Protein AF-A0A960D6L1-F1 (afdb_monomer)

Radius of gyration: 17.45 Å; Cα contacts (8 Å, |Δi|>4): 56; chains: 1; bounding box: 17×52×57 Å

Structure (mmCIF, N/CA/C/O backbone):
data_AF-A0A960D6L1-F1
#
_entry.id   AF-A0A960D6L1-F1
#
loop_
_atom_site.group_PDB
_atom_site.id
_atom_site.type_symbol
_atom_site.label_atom_id
_atom_site.label_alt_id
_atom_site.label_comp_id
_atom_site.label_asym_id
_atom_site.label_entity_id
_atom_site.label_seq_id
_atom_site.pdbx_PDB_ins_code
_atom_site.Cartn_x
_atom_site.Cartn_y
_atom_site.Cartn_z
_atom_site.occupancy
_atom_site.B_iso_or_equiv
_atom_site.auth_seq_id
_atom_site.auth_comp_id
_atom_site.auth_asym_id
_atom_site.auth_atom_id
_atom_site.pdbx_PDB_model_num
ATOM 1 N N . MET A 1 1 ? 6.509 -28.890 -45.438 1.00 51.59 1 MET A N 1
ATOM 2 C CA . MET A 1 1 ? 7.295 -27.697 -45.060 1.00 51.59 1 MET A CA 1
ATOM 3 C C . MET A 1 1 ? 6.583 -27.030 -43.887 1.00 51.59 1 MET A C 1
ATOM 5 O O . MET A 1 1 ? 5.519 -26.465 -44.085 1.00 51.59 1 MET A O 1
ATOM 9 N N . ILE A 1 2 ? 7.081 -27.222 -42.661 1.00 54.53 2 ILE A N 1
ATOM 10 C CA . ILE A 1 2 ? 6.523 -26.641 -41.425 1.00 54.53 2 ILE A CA 1
ATOM 11 C C . ILE A 1 2 ? 7.342 -25.381 -41.117 1.00 54.53 2 ILE A C 1
ATOM 13 O O . ILE A 1 2 ? 8.554 -25.521 -40.961 1.00 54.53 2 ILE A O 1
ATOM 17 N N . PRO A 1 3 ? 6.759 -24.175 -41.011 1.00 57.97 3 PRO A N 1
ATOM 18 C CA . PRO A 1 3 ? 7.467 -23.053 -40.413 1.00 57.97 3 PRO A CA 1
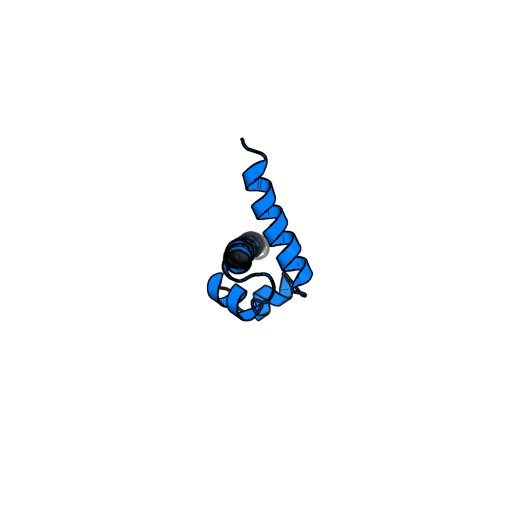ATOM 19 C C . PRO A 1 3 ? 7.444 -23.198 -38.879 1.00 57.97 3 PRO A C 1
ATOM 21 O O . PRO A 1 3 ? 6.362 -23.324 -38.296 1.00 57.97 3 PRO A O 1
ATOM 24 N N . PRO A 1 4 ? 8.604 -23.210 -38.197 1.00 59.94 4 PRO A N 1
ATOM 25 C CA . PRO A 1 4 ? 8.651 -23.224 -36.748 1.00 59.94 4 PRO A CA 1
ATOM 26 C C . PRO A 1 4 ? 8.567 -21.799 -36.179 1.00 59.94 4 PRO A C 1
ATOM 28 O O . PRO A 1 4 ? 8.988 -20.828 -36.797 1.00 59.94 4 PRO A O 1
ATOM 31 N N . ALA A 1 5 ? 8.087 -21.734 -34.938 1.00 60.56 5 ALA A N 1
ATOM 32 C CA . ALA A 1 5 ? 8.281 -20.647 -33.978 1.00 60.56 5 ALA A CA 1
ATOM 33 C C . ALA A 1 5 ? 7.544 -19.314 -34.223 1.00 60.56 5 ALA A C 1
ATOM 35 O O . ALA A 1 5 ? 8.135 -18.316 -34.608 1.00 60.56 5 ALA A O 1
ATOM 36 N N . GLN A 1 6 ? 6.276 -19.255 -33.797 1.00 54.22 6 GLN A N 1
ATOM 37 C CA . GLN A 1 6 ? 5.621 -17.997 -33.391 1.00 54.22 6 GLN A CA 1
ATOM 38 C C . GLN A 1 6 ? 4.959 -18.097 -32.001 1.00 54.22 6 GLN A C 1
ATOM 40 O O . GLN A 1 6 ? 3.913 -17.515 -31.751 1.00 54.22 6 GLN A O 1
ATOM 45 N N . ARG A 1 7 ? 5.540 -18.859 -31.057 1.00 54.22 7 ARG A N 1
ATOM 46 C CA . ARG A 1 7 ? 4.927 -19.106 -29.726 1.00 54.22 7 ARG A CA 1
ATOM 47 C C . ARG A 1 7 ? 5.554 -18.310 -28.562 1.00 54.22 7 ARG A C 1
ATOM 49 O O . ARG A 1 7 ? 5.233 -18.564 -27.401 1.00 54.22 7 ARG A O 1
ATOM 56 N N . GLY A 1 8 ? 6.456 -17.365 -28.849 1.00 48.88 8 GLY A N 1
ATOM 57 C CA . GLY A 1 8 ? 7.272 -16.676 -27.832 1.00 48.88 8 GLY A CA 1
ATOM 58 C C . GLY A 1 8 ? 6.947 -15.201 -27.558 1.00 48.88 8 GLY A C 1
ATOM 59 O O . GLY A 1 8 ? 7.241 -14.719 -26.466 1.00 48.88 8 GLY A O 1
ATOM 60 N N . ALA A 1 9 ? 6.336 -14.473 -28.498 1.00 50.84 9 ALA A N 1
ATOM 61 C CA . ALA A 1 9 ? 6.285 -13.006 -28.427 1.00 50.84 9 ALA A CA 1
ATOM 62 C C . ALA A 1 9 ? 5.028 -12.422 -27.744 1.00 50.84 9 ALA A C 1
ATOM 64 O O . ALA A 1 9 ? 5.071 -11.295 -27.252 1.00 50.84 9 ALA A O 1
ATOM 65 N N . GLU A 1 10 ? 3.927 -13.172 -27.640 1.00 50.84 10 GLU A N 1
ATOM 66 C CA . GLU A 1 10 ? 2.643 -12.623 -27.163 1.00 50.84 10 GLU A CA 1
ATOM 67 C C . GLU A 1 10 ? 2.470 -12.632 -25.633 1.00 50.84 10 GLU A C 1
ATOM 69 O O . GLU A 1 10 ? 1.728 -11.821 -25.082 1.00 50.84 10 GLU A O 1
ATOM 74 N N . ARG A 1 11 ? 3.208 -13.474 -24.897 1.00 54.56 11 ARG A N 1
ATOM 75 C CA . ARG A 1 11 ? 3.038 -13.614 -23.432 1.00 54.56 11 ARG A CA 1
ATOM 76 C C . ARG A 1 11 ? 3.772 -12.565 -22.585 1.00 54.56 11 ARG A C 1
ATOM 78 O O . ARG A 1 11 ? 3.601 -12.532 -21.371 1.00 54.56 11 ARG A O 1
ATOM 85 N N . SER A 1 12 ? 4.562 -11.684 -23.199 1.00 56.12 12 SER A N 1
ATOM 86 C CA . SER A 1 12 ? 5.445 -10.752 -22.472 1.00 56.12 12 SER A CA 1
ATOM 87 C C . SER A 1 12 ? 4.858 -9.353 -22.229 1.00 56.12 12 SER A C 1
ATOM 89 O O . SER A 1 12 ? 5.436 -8.571 -21.467 1.00 56.12 12 SER A O 1
ATOM 91 N N . ARG A 1 13 ? 3.729 -9.011 -22.861 1.00 58.09 13 ARG A N 1
ATOM 92 C CA . ARG A 1 13 ? 3.084 -7.685 -22.774 1.00 58.09 13 ARG A CA 1
ATOM 93 C C . ARG A 1 13 ? 1.920 -7.569 -21.763 1.00 58.09 13 ARG A C 1
ATOM 95 O O . ARG A 1 13 ? 1.830 -6.505 -21.157 1.00 58.09 13 ARG A O 1
ATOM 102 N N . PRO A 1 14 ? 1.109 -8.609 -21.469 1.00 60.91 14 PRO A N 1
ATOM 103 C CA . PRO A 1 14 ? 0.018 -8.495 -20.485 1.00 60.91 14 PRO A CA 1
ATOM 104 C C . PRO A 1 14 ? 0.514 -8.349 -19.036 1.00 60.91 14 PRO A C 1
ATOM 106 O O . PRO A 1 14 ? 0.085 -7.466 -18.300 1.00 60.91 14 PRO A O 1
ATOM 109 N N . LEU A 1 15 ? 1.510 -9.154 -18.647 1.00 68.50 15 LEU A N 1
ATOM 110 C CA . LEU A 1 15 ? 1.951 -9.274 -17.250 1.00 68.50 15 LEU A CA 1
ATOM 111 C C . LEU A 1 15 ? 2.568 -7.991 -16.676 1.00 68.50 15 LEU A C 1
ATOM 113 O O . LEU A 1 15 ? 2.441 -7.723 -15.484 1.00 68.50 15 LEU A O 1
ATOM 117 N N . ARG A 1 16 ? 3.248 -7.192 -17.509 1.00 73.62 16 ARG A N 1
ATOM 118 C CA . ARG A 1 16 ? 3.841 -5.917 -17.071 1.00 73.62 16 ARG A CA 1
ATOM 119 C C . ARG A 1 16 ? 2.774 -4.851 -16.837 1.00 73.62 16 ARG A C 1
ATOM 121 O O . ARG A 1 16 ? 2.858 -4.131 -15.849 1.00 73.62 16 ARG A O 1
ATOM 128 N N . ALA A 1 17 ? 1.772 -4.786 -17.714 1.00 80.62 17 ALA A N 1
ATOM 129 C CA . ALA A 1 17 ? 0.655 -3.859 -17.569 1.00 80.62 17 ALA A CA 1
ATOM 130 C C . ALA A 1 17 ? -0.172 -4.176 -16.312 1.00 80.62 17 ALA A C 1
ATOM 132 O O . ALA A 1 17 ? -0.552 -3.269 -15.576 1.00 80.62 17 ALA A O 1
ATOM 133 N N . ASP A 1 18 ? -0.381 -5.459 -16.017 1.00 79.62 18 ASP A N 1
ATOM 134 C CA . ASP A 1 18 ? -1.103 -5.878 -14.813 1.00 79.62 18 ASP A CA 1
ATOM 135 C C . ASP A 1 18 ? -0.291 -5.657 -13.534 1.00 79.62 18 ASP A C 1
ATOM 137 O O . ASP A 1 18 ? -0.841 -5.236 -12.519 1.00 79.62 18 ASP A O 1
ATOM 141 N N . ALA A 1 19 ? 1.030 -5.858 -13.578 1.00 83.12 19 ALA A N 1
ATOM 142 C CA . ALA A 1 19 ? 1.907 -5.535 -12.455 1.00 83.12 19 ALA A CA 1
ATOM 143 C C . ALA A 1 19 ? 1.882 -4.038 -12.108 1.00 83.12 19 ALA A C 1
ATOM 145 O O . ALA A 1 19 ? 1.910 -3.686 -10.926 1.00 83.12 19 ALA A O 1
ATOM 146 N N . GLU A 1 20 ? 1.806 -3.166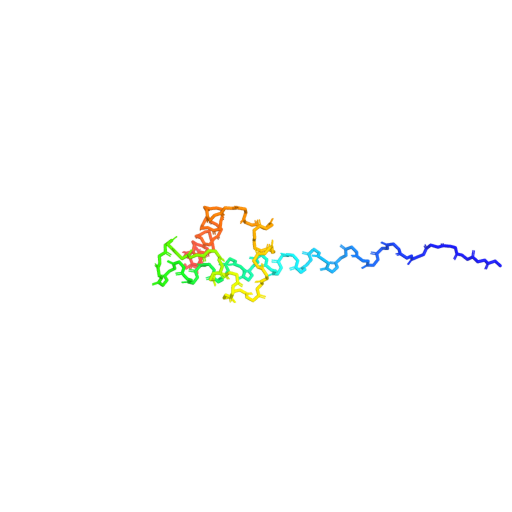 -13.116 1.00 88.06 20 GLU A N 1
ATOM 147 C CA . GLU A 1 20 ? 1.725 -1.726 -12.886 1.00 88.06 20 GLU A CA 1
ATOM 148 C C . GLU A 1 20 ? 0.342 -1.298 -12.393 1.00 88.06 20 GLU A C 1
ATOM 150 O O . GLU A 1 20 ? 0.255 -0.595 -11.390 1.00 88.06 20 GLU A O 1
ATOM 155 N N . ARG A 1 21 ? -0.740 -1.832 -12.976 1.00 89.75 21 ARG A N 1
ATOM 156 C CA . ARG A 1 21 ? -2.103 -1.624 -12.455 1.00 89.75 21 ARG A CA 1
ATOM 157 C C . ARG A 1 21 ? -2.243 -2.076 -11.003 1.00 89.75 21 ARG A C 1
ATOM 159 O O . ARG A 1 21 ? -2.854 -1.383 -10.195 1.00 89.75 21 ARG A O 1
ATOM 166 N N . ASN A 1 22 ? -1.653 -3.215 -10.646 1.00 90.75 22 ASN A N 1
ATOM 167 C CA . ASN A 1 22 ? -1.661 -3.696 -9.267 1.00 90.75 22 ASN A CA 1
ATOM 168 C C . ASN A 1 22 ? -0.872 -2.764 -8.345 1.00 90.75 22 ASN A C 1
ATOM 170 O O . ASN A 1 22 ? -1.334 -2.478 -7.243 1.00 90.75 22 ASN A O 1
ATOM 174 N N . ARG A 1 23 ? 0.282 -2.244 -8.788 1.00 91.75 23 ARG A N 1
ATOM 175 C CA . ARG A 1 23 ? 1.025 -1.232 -8.023 1.00 91.75 23 ARG A CA 1
ATOM 176 C C . ARG A 1 23 ? 0.167 0.005 -7.786 1.00 91.75 23 ARG A C 1
ATOM 178 O O . ARG A 1 23 ? 0.109 0.477 -6.657 1.00 91.75 23 ARG A O 1
ATOM 185 N N . GLU A 1 24 ? -0.484 0.513 -8.824 1.00 93.81 24 GLU A N 1
ATOM 186 C CA . GLU A 1 24 ? -1.319 1.705 -8.730 1.00 93.81 24 GLU A CA 1
ATOM 187 C C . GLU A 1 24 ? -2.475 1.502 -7.745 1.00 93.81 24 GLU A C 1
ATOM 189 O O . GLU A 1 24 ? -2.649 2.316 -6.839 1.00 93.81 24 GLU A O 1
ATOM 194 N N . ARG A 1 25 ? -3.193 0.374 -7.835 1.00 95.06 25 ARG A N 1
ATOM 195 C CA . ARG A 1 25 ? -4.258 0.012 -6.882 1.00 95.06 25 ARG A CA 1
ATOM 196 C C . ARG A 1 25 ? -3.759 -0.025 -5.439 1.00 95.06 25 ARG A C 1
ATOM 198 O O . ARG A 1 25 ? -4.417 0.526 -4.560 1.00 95.06 25 ARG A O 1
ATOM 205 N N . ILE A 1 26 ? -2.590 -0.626 -5.205 1.00 95.50 26 ILE A N 1
ATOM 206 C CA . ILE A 1 26 ? -1.961 -0.677 -3.878 1.00 95.50 26 ILE A CA 1
ATOM 207 C C . ILE A 1 26 ? -1.674 0.736 -3.358 1.00 95.50 26 ILE A C 1
ATOM 209 O O . ILE A 1 26 ? -2.026 1.051 -2.226 1.00 95.50 26 ILE A O 1
ATOM 213 N N . VAL A 1 27 ? -1.065 1.598 -4.178 1.00 95.31 27 VAL A N 1
ATOM 214 C CA . VAL A 1 27 ? -0.718 2.969 -3.774 1.00 95.31 27 VAL A CA 1
ATOM 215 C C . VAL A 1 27 ? -1.975 3.801 -3.508 1.00 95.31 27 VAL A C 1
ATOM 217 O O . VAL A 1 27 ? -2.017 4.518 -2.517 1.00 95.31 27 VAL A O 1
A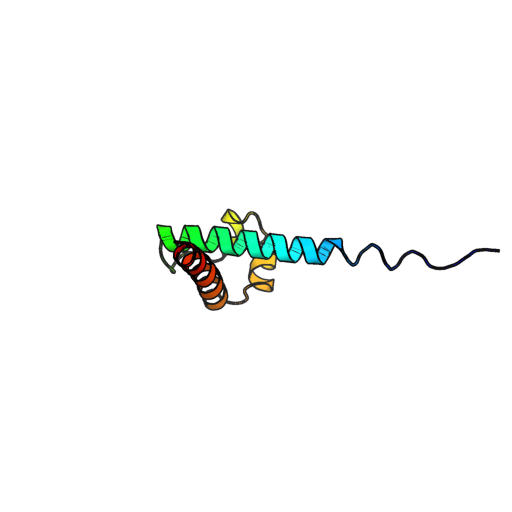TO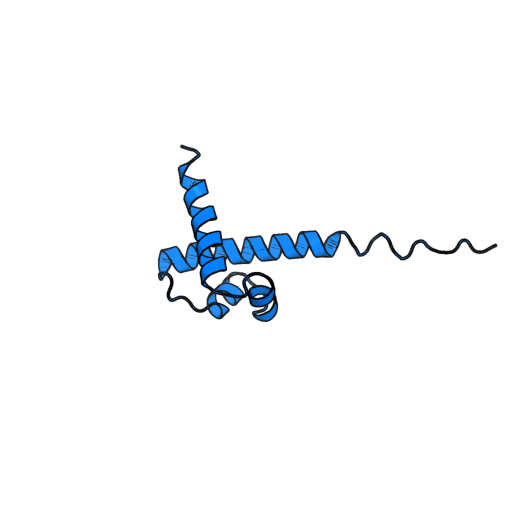M 220 N N . VAL A 1 28 ? -3.018 3.677 -4.335 1.00 95.25 28 VAL A N 1
ATOM 221 C CA . VAL A 1 28 ? -4.305 4.366 -4.131 1.00 95.25 28 VAL A CA 1
ATOM 222 C C . VAL A 1 28 ? -4.953 3.953 -2.809 1.00 95.25 28 VAL A C 1
ATOM 224 O O . VAL A 1 28 ? -5.379 4.817 -2.043 1.00 95.25 28 VAL A O 1
ATOM 227 N N . ALA A 1 29 ? -5.022 2.648 -2.531 1.00 96.00 29 ALA A N 1
ATOM 228 C CA . ALA A 1 29 ? -5.594 2.132 -1.291 1.00 96.00 29 ALA A CA 1
ATOM 229 C C . ALA A 1 29 ? -4.781 2.578 -0.066 1.00 96.00 29 ALA A C 1
ATOM 231 O O . ALA A 1 29 ? -5.356 3.054 0.910 1.00 96.00 29 ALA A O 1
ATOM 232 N N . ALA A 1 30 ? -3.450 2.497 -0.150 1.00 95.06 30 ALA A N 1
ATOM 233 C CA . ALA A 1 30 ? -2.546 2.951 0.901 1.00 95.06 30 ALA A CA 1
ATOM 234 C C . ALA A 1 30 ? -2.711 4.446 1.194 1.00 95.06 30 ALA A C 1
ATOM 236 O O . ALA A 1 30 ? -2.849 4.826 2.349 1.00 95.06 30 ALA A O 1
ATOM 237 N N . SER A 1 31 ? -2.746 5.295 0.160 1.00 93.25 31 SER A N 1
ATOM 238 C CA . SER A 1 31 ? -2.938 6.743 0.312 1.00 93.25 31 SER A CA 1
ATOM 239 C C . SER A 1 31 ? -4.222 7.085 1.063 1.00 93.25 31 SER A C 1
ATOM 241 O O . SER A 1 31 ? -4.200 7.988 1.893 1.00 93.25 31 SER A O 1
ATOM 243 N N . ARG A 1 32 ? -5.320 6.370 0.785 1.00 93.88 32 ARG A N 1
ATOM 244 C CA . ARG A 1 32 ? -6.608 6.569 1.466 1.00 93.88 32 ARG A CA 1
ATOM 245 C C . ARG A 1 32 ? -6.547 6.114 2.920 1.00 93.88 32 ARG A C 1
ATOM 247 O O . ARG A 1 32 ? -6.809 6.904 3.816 1.00 93.88 32 ARG A O 1
ATOM 254 N N . LEU A 1 33 ? -6.119 4.875 3.152 1.00 94.25 33 LEU A N 1
ATOM 255 C CA . LEU A 1 33 ? -6.057 4.299 4.495 1.00 94.25 33 LEU A CA 1
ATOM 256 C C . LEU A 1 33 ? -5.105 5.070 5.412 1.00 94.25 33 LEU A C 1
ATOM 258 O O . LEU A 1 33 ? -5.445 5.338 6.559 1.00 94.25 33 LEU A O 1
ATOM 262 N N . PHE A 1 34 ? -3.945 5.491 4.904 1.00 91.62 34 PHE A N 1
ATOM 263 C CA . PHE A 1 34 ? -3.011 6.298 5.685 1.00 91.62 34 PHE A CA 1
ATOM 264 C C . PHE A 1 34 ? -3.544 7.701 5.986 1.00 91.62 34 PHE A C 1
ATOM 266 O O . PHE A 1 34 ? -3.215 8.245 7.037 1.00 91.62 34 PHE A O 1
ATOM 273 N N . ALA A 1 35 ? -4.362 8.285 5.105 1.00 89.00 35 ALA A N 1
ATOM 274 C CA . ALA A 1 35 ? -5.006 9.571 5.368 1.00 89.00 35 ALA A CA 1
ATOM 275 C C . ALA A 1 35 ? -6.128 9.461 6.416 1.00 89.00 35 ALA A C 1
ATOM 277 O O . ALA A 1 35 ? -6.304 10.376 7.214 1.00 89.00 35 ALA A O 1
ATOM 278 N N . GLU A 1 36 ? -6.866 8.350 6.430 1.00 91.06 36 GLU A N 1
ATOM 279 C CA . GLU A 1 36 ? -7.999 8.133 7.340 1.00 91.06 36 GLU A CA 1
ATOM 280 C C . GLU A 1 36 ? -7.573 7.627 8.726 1.00 91.06 36 GLU A C 1
ATOM 282 O O . GLU A 1 36 ? -8.149 8.025 9.735 1.00 91.06 36 GLU A O 1
ATOM 287 N N . GLN A 1 37 ? -6.584 6.732 8.781 1.00 90.12 37 GLN A N 1
ATOM 288 C CA . GLN A 1 37 ? -6.250 5.950 9.980 1.00 90.12 37 GLN A CA 1
ATOM 289 C C . GLN A 1 37 ? -4.789 6.124 10.430 1.00 90.12 37 GLN A C 1
ATOM 291 O O . GLN A 1 37 ? -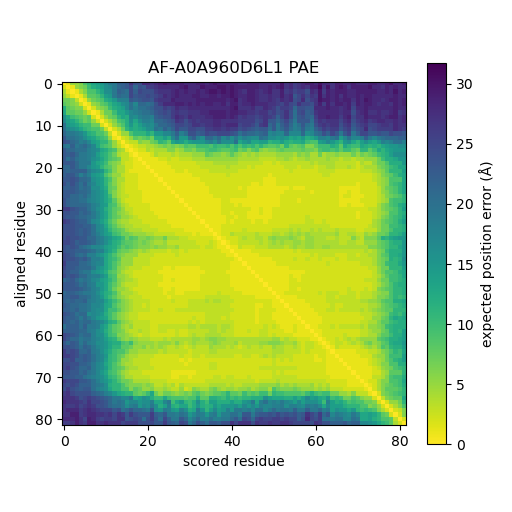4.394 5.604 11.472 1.00 90.12 37 GLN A O 1
ATOM 296 N N . GLY A 1 38 ? -3.977 6.869 9.672 1.00 86.56 38 GLY A N 1
ATOM 297 C CA . GLY A 1 38 ? -2.551 7.053 9.940 1.00 86.56 38 GLY A CA 1
ATOM 298 C C . GLY A 1 38 ? -1.671 5.898 9.443 1.00 86.56 38 GLY A C 1
ATOM 299 O O . GLY A 1 38 ? -2.121 4.967 8.783 1.00 86.56 38 GLY A O 1
ATOM 300 N N . LEU A 1 39 ? -0.369 5.957 9.744 1.00 87.12 39 LEU A N 1
ATOM 301 C CA . LEU A 1 39 ? 0.637 5.006 9.232 1.00 87.12 39 LEU A CA 1
ATOM 302 C C . LEU A 1 39 ? 0.671 3.650 9.962 1.00 87.12 39 LEU A C 1
ATOM 304 O O . LEU A 1 39 ? 1.482 2.796 9.612 1.00 87.12 39 LEU A O 1
ATOM 308 N N . SER A 1 40 ? -0.177 3.442 10.969 1.00 88.38 40 SER A N 1
ATOM 309 C CA . SER A 1 40 ? -0.266 2.186 11.727 1.00 88.38 40 SER A CA 1
ATOM 310 C C . SER A 1 40 ? -1.072 1.093 11.015 1.00 88.38 40 SER A C 1
ATOM 312 O O . SER A 1 40 ? -1.164 -0.019 11.533 1.00 88.38 40 SER A O 1
ATOM 314 N N . VAL A 1 41 ? -1.651 1.386 9.845 1.00 91.06 41 VAL A N 1
ATOM 315 C CA . VAL A 1 41 ? -2.474 0.435 9.088 1.00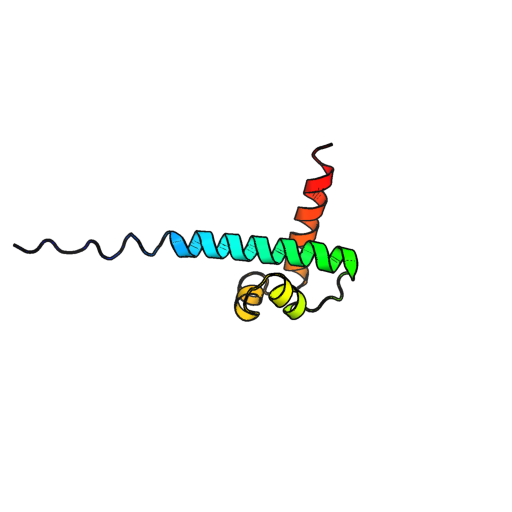 91.06 41 VAL A CA 1
ATOM 316 C C . VAL A 1 41 ? -1.642 -0.783 8.645 1.00 91.06 41 VAL A C 1
ATOM 318 O O . VAL A 1 41 ? -0.608 -0.606 7.989 1.00 91.06 41 VAL A O 1
ATOM 321 N N . PRO A 1 42 ? -2.093 -2.018 8.944 1.00 91.56 42 PRO A N 1
ATOM 322 C CA . PRO A 1 42 ? -1.452 -3.242 8.471 1.00 91.56 42 PRO A CA 1
ATOM 323 C C . PRO A 1 42 ? -1.383 -3.330 6.940 1.00 91.56 42 PRO A C 1
ATOM 325 O O . PRO A 1 42 ? -2.303 -2.936 6.220 1.00 91.56 42 PRO A O 1
ATOM 328 N N . LEU A 1 43 ? -0.303 -3.911 6.417 1.00 90.25 43 LEU A N 1
ATOM 329 C CA . LEU A 1 43 ? -0.104 -4.094 4.971 1.00 90.25 43 LEU A CA 1
ATOM 330 C C . LEU A 1 43 ? -1.170 -5.016 4.358 1.00 90.25 43 LEU A C 1
ATOM 332 O O . LEU A 1 43 ? -1.552 -4.850 3.200 1.00 90.25 43 LEU A O 1
ATOM 336 N N . GLU A 1 44 ? -1.685 -5.957 5.140 1.00 93.00 44 GLU A N 1
ATOM 337 C CA . GLU A 1 44 ? -2.774 -6.862 4.785 1.00 93.00 44 GLU A CA 1
ATOM 338 C C . GLU A 1 44 ? -4.082 -6.108 4.525 1.00 93.00 44 GLU A C 1
ATOM 340 O O . GLU A 1 44 ? -4.815 -6.437 3.587 1.00 93.00 44 GLU A O 1
ATOM 345 N N . ASP A 1 45 ? -4.352 -5.061 5.304 1.00 94.75 45 ASP A N 1
ATOM 346 C CA . ASP A 1 45 ? -5.541 -4.225 5.148 1.00 94.75 45 ASP A CA 1
ATOM 347 C C . ASP A 1 45 ? -5.453 -3.398 3.872 1.00 94.75 45 ASP A C 1
ATOM 349 O O . ASP A 1 45 ? -6.432 -3.289 3.129 1.00 94.75 45 ASP A O 1
ATOM 353 N N . VAL A 1 46 ? -4.251 -2.919 3.548 1.00 95.00 46 VAL A N 1
ATOM 354 C CA . VAL A 1 46 ? -3.989 -2.279 2.259 1.00 95.00 46 VAL A CA 1
ATOM 355 C C . VAL A 1 46 ? -4.158 -3.265 1.103 1.00 95.00 46 VAL A C 1
ATOM 357 O O . VAL A 1 46 ? -4.791 -2.922 0.105 1.00 95.00 46 VAL A O 1
ATOM 360 N N . ALA A 1 47 ? -3.630 -4.489 1.212 1.00 95.12 47 ALA A N 1
ATOM 361 C CA . ALA A 1 47 ? -3.773 -5.509 0.169 1.00 95.12 47 ALA A CA 1
ATOM 362 C C . ALA A 1 47 ? -5.251 -5.822 -0.106 1.00 95.12 47 ALA A C 1
ATOM 364 O O . ALA A 1 47 ? -5.689 -5.830 -1.260 1.00 95.12 47 ALA A O 1
ATOM 365 N N . ARG A 1 48 ? -6.027 -5.998 0.968 1.00 95.88 48 ARG A N 1
ATOM 366 C CA . ARG A 1 48 ? -7.473 -6.218 0.928 1.00 95.88 48 ARG A CA 1
ATOM 367 C C . ARG A 1 48 ? -8.209 -5.042 0.289 1.00 95.88 48 ARG A C 1
ATOM 369 O O . ARG A 1 48 ? -8.9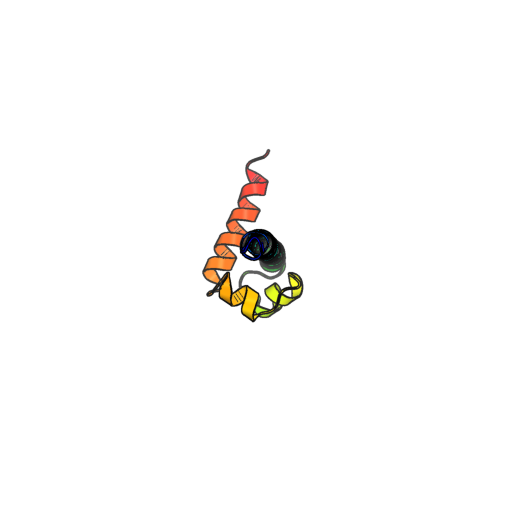97 -5.262 -0.626 1.00 95.88 48 ARG A O 1
ATOM 376 N N . ALA A 1 49 ? -7.916 -3.809 0.698 1.00 95.75 49 ALA A N 1
ATOM 377 C CA . ALA A 1 49 ? -8.520 -2.609 0.117 1.00 95.75 49 ALA A CA 1
ATOM 378 C C . ALA A 1 49 ? -8.150 -2.404 -1.365 1.00 95.75 49 ALA A C 1
ATOM 380 O O . ALA A 1 49 ? -8.956 -1.899 -2.144 1.00 95.75 49 ALA A O 1
ATOM 381 N N . ALA A 1 50 ? -6.954 -2.828 -1.777 1.00 95.56 50 ALA A N 1
ATOM 382 C CA . ALA A 1 50 ? -6.498 -2.779 -3.164 1.00 95.56 50 ALA A CA 1
ATOM 383 C C . ALA A 1 50 ? -7.014 -3.945 -4.032 1.00 95.56 50 ALA A C 1
ATOM 385 O O . ALA A 1 50 ? -6.797 -3.937 -5.248 1.00 95.56 50 ALA A O 1
ATOM 386 N N . GLY A 1 51 ? -7.666 -4.950 -3.435 1.00 95.44 51 GLY A N 1
ATOM 387 C CA . GLY A 1 51 ? -8.126 -6.153 -4.133 1.00 95.44 51 GLY A CA 1
ATOM 388 C C . GLY A 1 51 ? -6.981 -7.009 -4.684 1.00 95.44 51 GLY A C 1
ATOM 389 O O . GLY A 1 51 ? -7.131 -7.636 -5.733 1.00 95.44 51 GLY A O 1
ATOM 390 N N . VAL A 1 52 ? -5.821 -7.005 -4.020 1.00 94.75 52 VAL A N 1
ATOM 391 C CA . VAL A 1 52 ? -4.641 -7.787 -4.418 1.00 94.75 52 VAL A CA 1
ATOM 392 C C . VAL A 1 52 ? -4.282 -8.817 -3.352 1.00 94.75 52 VAL A C 1
ATOM 394 O O . VAL A 1 52 ? -4.559 -8.643 -2.168 1.00 94.75 52 VAL A O 1
ATOM 397 N N . GLY A 1 53 ? -3.607 -9.891 -3.761 1.00 94.56 53 GLY A N 1
ATOM 398 C CA . GLY A 1 53 ? -3.052 -10.849 -2.809 1.00 94.56 53 GLY A CA 1
ATOM 399 C C . GLY A 1 53 ? -1.930 -10.232 -1.969 1.00 94.56 53 GLY A C 1
ATOM 400 O O . GLY A 1 53 ? -1.101 -9.477 -2.481 1.00 94.56 53 GLY A O 1
ATOM 401 N N . VAL A 1 54 ? -1.843 -10.621 -0.695 1.00 92.81 54 VAL A N 1
ATOM 402 C CA . VAL A 1 54 ? -0.798 -10.165 0.242 1.00 92.81 54 VAL A CA 1
ATOM 403 C C . VAL A 1 54 ? 0.609 -10.463 -0.297 1.00 92.81 54 VAL A C 1
ATOM 405 O O . VAL A 1 54 ? 1.478 -9.594 -0.289 1.00 92.81 54 VAL A O 1
ATOM 408 N N . ALA A 1 55 ? 0.819 -11.638 -0.903 1.00 92.25 55 ALA A N 1
ATOM 409 C CA . ALA A 1 55 ? 2.082 -11.983 -1.565 1.00 92.25 55 ALA A CA 1
ATOM 410 C C . ALA A 1 55 ? 2.430 -11.040 -2.737 1.00 92.25 55 ALA A C 1
ATOM 412 O O . ALA A 1 55 ? 3.597 -10.716 -2.961 1.00 92.25 55 ALA A O 1
ATOM 413 N N . THR A 1 56 ? 1.426 -10.564 -3.483 1.00 92.12 56 THR A N 1
ATOM 414 C CA . THR A 1 56 ? 1.617 -9.578 -4.557 1.00 92.12 56 THR A CA 1
ATOM 415 C C . THR A 1 56 ? 2.020 -8.223 -3.991 1.00 92.12 56 THR A C 1
ATOM 417 O O . THR A 1 56 ? 2.909 -7.577 -4.550 1.00 92.12 56 THR A O 1
ATOM 420 N N . LEU A 1 57 ? 1.411 -7.816 -2.873 1.00 91.50 57 LEU A N 1
ATOM 421 C CA . LEU A 1 57 ? 1.774 -6.584 -2.189 1.00 91.50 57 LEU A CA 1
ATOM 422 C C . LEU A 1 57 ? 3.217 -6.645 -1.689 1.00 91.50 57 LEU A C 1
ATOM 424 O O . LEU A 1 57 ? 4.003 -5.785 -2.075 1.00 91.50 57 LEU A O 1
ATOM 428 N N . TYR A 1 58 ? 3.601 -7.688 -0.946 1.00 91.12 58 TYR A N 1
ATOM 429 C CA . TYR A 1 58 ? 4.971 -7.837 -0.437 1.00 91.12 58 TYR A CA 1
ATOM 430 C C . TYR A 1 58 ? 6.020 -7.908 -1.550 1.00 91.12 58 TYR A C 1
ATOM 432 O O . TYR A 1 58 ? 7.102 -7.341 -1.420 1.00 91.12 58 TYR A O 1
ATOM 440 N N . ARG A 1 59 ? 5.700 -8.529 -2.694 1.00 90.38 59 ARG A N 1
ATOM 441 C CA . ARG A 1 59 ? 6.602 -8.538 -3.857 1.00 90.38 59 ARG A CA 1
ATOM 442 C C . ARG A 1 59 ? 6.839 -7.135 -4.429 1.00 90.38 59 ARG A C 1
ATOM 444 O O . ARG A 1 59 ? 7.895 -6.890 -5.011 1.00 90.38 59 ARG A O 1
ATOM 451 N N . ARG A 1 60 ? 5.866 -6.222 -4.316 1.00 88.06 60 ARG A N 1
ATOM 452 C CA . ARG A 1 60 ? 5.967 -4.845 -4.838 1.00 88.06 60 ARG A CA 1
ATOM 453 C C . ARG A 1 60 ? 6.468 -3.849 -3.792 1.00 88.06 60 ARG A C 1
ATOM 455 O O . ARG A 1 60 ? 7.157 -2.899 -4.160 1.00 88.06 60 ARG A O 1
ATOM 462 N N . PHE A 1 61 ? 6.133 -4.087 -2.531 1.00 89.94 61 PHE A N 1
ATOM 463 C CA . PHE A 1 61 ? 6.462 -3.282 -1.366 1.00 89.94 61 PHE A CA 1
ATOM 464 C C . PHE A 1 61 ? 6.920 -4.218 -0.242 1.00 89.94 61 PHE A C 1
ATOM 466 O O . PHE A 1 61 ? 6.116 -4.617 0.598 1.00 89.94 61 PHE A O 1
ATOM 473 N N . PRO A 1 62 ? 8.210 -4.592 -0.224 1.00 85.69 62 PRO A N 1
ATOM 474 C CA . PRO A 1 62 ? 8.735 -5.528 0.769 1.00 85.69 62 PRO A CA 1
ATOM 475 C C . PRO A 1 62 ? 8.713 -4.963 2.196 1.00 85.69 62 PRO A C 1
ATOM 477 O O . PRO A 1 62 ? 8.855 -5.717 3.152 1.00 85.69 62 PRO A O 1
ATOM 480 N N . ASN A 1 63 ? 8.534 -3.648 2.353 1.00 87.00 63 ASN A N 1
ATOM 481 C CA . ASN A 1 63 ? 8.362 -2.993 3.642 1.00 87.00 63 ASN A CA 1
ATOM 482 C C . ASN A 1 63 ? 7.285 -1.897 3.572 1.00 87.00 63 ASN A C 1
ATOM 484 O O . ASN A 1 63 ? 7.025 -1.316 2.513 1.00 87.00 63 ASN A O 1
ATOM 488 N N . GLY A 1 64 ? 6.684 -1.601 4.729 1.00 84.62 64 GLY A N 1
ATOM 489 C CA . GLY A 1 64 ? 5.661 -0.562 4.865 1.00 84.62 64 GLY A CA 1
ATOM 490 C C . GLY A 1 64 ? 6.182 0.841 4.560 1.00 84.62 64 GLY A C 1
ATOM 491 O O . GLY A 1 64 ? 5.461 1.646 3.981 1.00 84.62 64 GLY A O 1
ATOM 492 N N . THR A 1 65 ? 7.460 1.118 4.836 1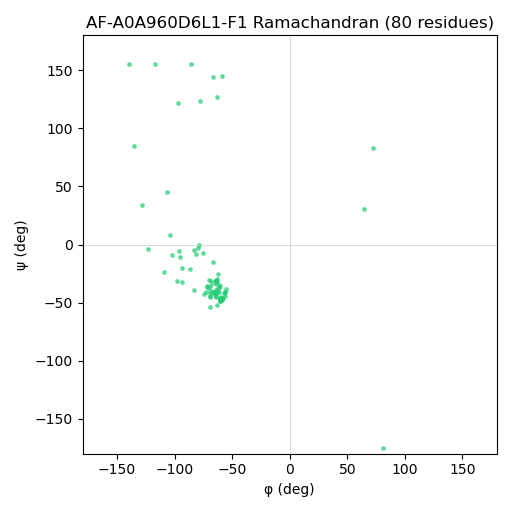.00 89.06 65 THR A N 1
ATOM 493 C CA . THR A 1 65 ? 8.090 2.416 4.552 1.00 89.06 65 THR A CA 1
ATOM 494 C C . THR A 1 65 ? 8.059 2.761 3.063 1.00 89.06 65 THR A C 1
ATOM 496 O O . THR A 1 65 ? 7.687 3.869 2.686 1.00 89.06 65 THR A O 1
ATOM 499 N N . GLY A 1 66 ? 8.403 1.813 2.189 1.00 91.62 66 GLY A N 1
ATOM 500 C CA . GLY A 1 66 ? 8.375 2.014 0.741 1.00 91.62 66 GLY A CA 1
ATOM 501 C C . GLY A 1 66 ? 6.961 2.258 0.215 1.00 91.62 66 GLY A C 1
ATOM 502 O O . GLY A 1 66 ? 6.774 3.055 -0.707 1.00 91.62 66 GLY A O 1
ATOM 503 N N . LEU A 1 67 ? 5.966 1.615 0.829 1.00 91.56 67 LEU A N 1
ATOM 504 C CA . LEU A 1 67 ? 4.560 1.849 0.525 1.00 91.56 67 LEU A CA 1
ATOM 505 C C . LEU A 1 67 ? 4.102 3.234 0.996 1.00 91.56 67 LEU A C 1
ATOM 507 O O . LEU A 1 67 ? 3.490 3.958 0.215 1.00 91.56 67 LEU A O 1
ATOM 511 N N . ALA A 1 68 ? 4.456 3.632 2.219 1.00 90.25 68 ALA A N 1
ATOM 512 C CA . ALA A 1 68 ? 4.164 4.953 2.767 1.00 90.25 68 ALA A CA 1
ATOM 513 C C . ALA A 1 68 ? 4.758 6.067 1.898 1.00 90.25 68 ALA A C 1
ATOM 515 O O . ALA A 1 68 ? 4.045 6.991 1.521 1.00 90.25 68 ALA A O 1
ATOM 516 N N . ILE A 1 69 ? 6.021 5.941 1.477 1.00 90.69 69 ILE A N 1
ATOM 517 C CA . ILE A 1 69 ? 6.659 6.904 0.567 1.00 90.69 69 ILE A CA 1
ATOM 518 C C . ILE A 1 69 ? 5.903 6.988 -0.765 1.00 90.69 69 ILE A C 1
ATOM 520 O O . ILE A 1 69 ? 5.669 8.083 -1.274 1.00 90.69 69 ILE A O 1
ATOM 524 N N . ALA A 1 70 ? 5.519 5.851 -1.354 1.00 91.38 70 ALA A N 1
ATOM 525 C CA . ALA A 1 70 ? 4.787 5.838 -2.620 1.00 91.38 70 ALA A CA 1
ATOM 526 C C . ALA A 1 70 ? 3.391 6.474 -2.492 1.00 91.38 70 ALA A C 1
ATOM 528 O O . ALA A 1 70 ? 2.994 7.260 -3.352 1.00 91.38 70 ALA A O 1
ATOM 529 N N . ALA A 1 71 ? 2.682 6.175 -1.404 1.00 90.81 71 ALA A N 1
ATOM 530 C CA . ALA A 1 71 ? 1.384 6.755 -1.080 1.00 90.81 71 ALA A CA 1
ATOM 531 C C . ALA A 1 71 ? 1.470 8.272 -0.848 1.00 90.81 71 ALA A C 1
ATOM 533 O O . ALA A 1 71 ? 0.635 9.029 -1.346 1.00 90.81 71 ALA A O 1
ATOM 534 N N . PHE A 1 72 ? 2.513 8.730 -0.154 1.00 87.62 72 PHE A N 1
ATOM 535 C CA . PHE A 1 72 ? 2.732 10.147 0.125 1.00 87.62 72 PHE A CA 1
ATOM 536 C C . PHE A 1 72 ? 3.091 10.932 -1.142 1.00 87.62 72 PHE A C 1
ATOM 538 O O . PHE A 1 72 ? 2.533 11.998 -1.383 1.00 87.62 72 PHE A O 1
ATOM 545 N N . LYS A 1 73 ? 3.945 10.370 -2.012 1.00 86.75 73 LYS A N 1
ATOM 546 C CA . LYS A 1 73 ? 4.254 10.951 -3.333 1.00 86.75 73 LYS A CA 1
ATOM 547 C C . LYS A 1 73 ? 2.994 11.176 -4.170 1.00 86.75 73 LYS A C 1
ATOM 549 O O . LYS A 1 73 ? 2.884 12.199 -4.839 1.00 86.75 73 LYS A O 1
ATOM 554 N N . ARG A 1 74 ? 2.031 10.251 -4.105 1.00 85.19 74 ARG A N 1
ATOM 555 C CA . ARG A 1 74 ? 0.740 10.392 -4.790 1.00 85.19 74 ARG A CA 1
ATOM 556 C C . ARG A 1 74 ? -0.095 11.544 -4.220 1.00 85.19 74 ARG A C 1
ATOM 558 O O . ARG A 1 74 ? -0.660 12.302 -4.997 1.00 85.19 74 ARG A O 1
ATOM 565 N N . ASN A 1 75 ? -0.138 11.693 -2.895 1.00 75.12 75 ASN A N 1
ATOM 566 C CA . ASN A 1 75 ? -0.870 12.778 -2.229 1.00 75.12 75 ASN A CA 1
ATOM 567 C C . ASN A 1 75 ? -0.215 14.154 -2.440 1.00 75.12 75 ASN A C 1
ATOM 569 O O . ASN A 1 75 ? -0.908 15.159 -2.499 1.00 75.12 75 ASN A O 1
ATOM 573 N N . MET A 1 76 ? 1.110 14.229 -2.595 1.00 68.81 76 MET A N 1
ATOM 574 C CA . MET A 1 76 ? 1.781 15.490 -2.943 1.00 68.81 76 MET A CA 1
ATOM 575 C C . MET A 1 76 ? 1.459 15.945 -4.370 1.00 68.81 76 MET A C 1
ATOM 577 O O . MET A 1 76 ? 1.319 17.140 -4.608 1.00 68.81 76 MET A O 1
ATOM 581 N N . SER A 1 77 ? 1.292 15.005 -5.308 1.00 65.00 77 SER A N 1
ATOM 582 C CA . SER A 1 77 ? 0.944 15.336 -6.694 1.00 65.00 77 SER A CA 1
ATOM 583 C C . SER A 1 77 ? -0.412 16.035 -6.816 1.00 65.00 77 SER A C 1
ATOM 585 O O . SER A 1 77 ? -0.594 16.798 -7.753 1.00 65.00 77 SER A O 1
ATOM 587 N N . SER A 1 78 ? -1.345 15.836 -5.875 1.00 60.69 78 SER A N 1
AT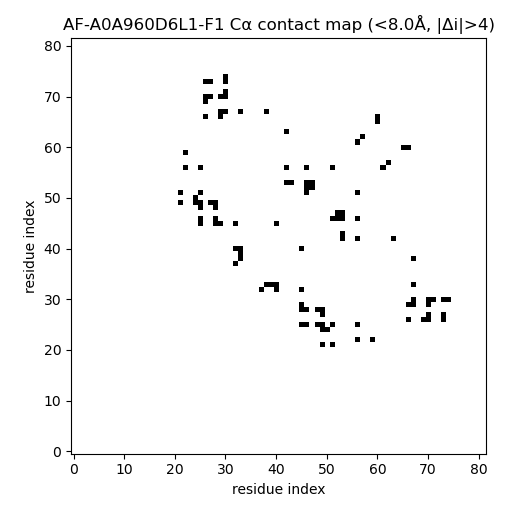OM 588 C CA . SER A 1 78 ? -2.632 16.546 -5.886 1.00 60.69 78 SER A CA 1
ATOM 589 C C . SER A 1 78 ? -2.558 18.014 -5.442 1.00 60.69 78 SER A C 1
ATOM 591 O O . SER A 1 78 ? -3.556 18.709 -5.572 1.00 60.69 78 SER A O 1
ATOM 593 N N . TYR A 1 79 ? -1.411 18.496 -4.945 1.00 55.28 79 TYR A N 1
ATOM 594 C CA . TYR A 1 79 ? -1.221 19.901 -4.544 1.00 55.28 79 TYR A CA 1
ATOM 595 C C . TYR A 1 79 ? -0.442 20.746 -5.563 1.00 55.28 79 TYR A C 1
ATOM 597 O O . TYR A 1 79 ? -0.343 21.952 -5.379 1.00 55.28 79 TYR A O 1
ATOM 605 N N . ILE A 1 80 ? 0.139 20.137 -6.604 1.00 58.84 80 ILE A N 1
ATOM 606 C CA . ILE A 1 80 ? 1.000 20.842 -7.575 1.00 58.84 80 ILE A CA 1
ATOM 607 C C . ILE A 1 80 ? 0.222 21.265 -8.845 1.00 58.84 80 ILE A C 1
ATOM 609 O O . ILE A 1 80 ? 0.741 22.027 -9.649 1.00 58.84 80 ILE A O 1
ATOM 613 N N . ASP A 1 81 ? -1.046 20.862 -8.985 1.00 55.03 81 ASP A N 1
ATOM 614 C CA . ASP A 1 81 ? -1.958 21.279 -10.069 1.00 55.03 81 ASP A CA 1
ATOM 615 C C . ASP A 1 81 ? -3.039 22.283 -9.584 1.00 55.03 81 ASP A C 1
ATOM 617 O O . ASP A 1 81 ? -4.225 22.131 -9.877 1.00 55.03 81 ASP A O 1
ATOM 621 N N . THR A 1 82 ? -2.662 23.297 -8.795 1.00 50.41 82 THR A N 1
ATOM 622 C CA . THR A 1 82 ? -3.501 24.485 -8.492 1.00 50.41 82 THR A CA 1
ATOM 623 C C . THR A 1 82 ? -2.771 25.739 -8.935 1.00 50.41 82 THR A C 1
ATOM 625 O O . THR A 1 82 ? -3.412 26.575 -9.608 1.00 50.41 82 THR A O 1
#

Sequence (82 aa):
MIPPAQRGAERSRPLRADAERNRERIVVAASRLFAEQGLSVPLEDVARAAGVGVATLYRRFPNGTGLAIAAFKRNMSSYIDT

Solvent-accessible surface area (backbone atoms only — not comparable to full-atom values): 4917 Å² total; per-residue (Å²): 139,82,87,81,84,88,86,75,75,76,78,71,62,60,61,57,56,51,53,49,52,51,50,51,36,36,34,55,29,37,36,50,49,38,71,76,69,35,88,80,64,56,69,60,57,28,18,58,69,34,74,45,54,55,71,59,42,40,74,77,34,82,44,68,66,62,42,50,53,52,13,50,56,56,60,54,58,73,70,76,81,120

pLDDT: mean 81.49, std 15.59, range [48.88, 96.0]

Nearest PDB structures (foldseek):
  2rek-assembly1_B-2  TM=9.169E-01  e=4.124E-03  Streptomyces coelicolor A3(2)
  3jsj-assembly2_C  TM=9.062E-01  e=3.227E-02  Streptomyces avermitilis MA-4680 = NBRC 14893
  2hku-assembly1_A  TM=9.150E-01  e=8.524E-02  Rhodococcus jostii RHA1
  4nn1-assembly1_A-2  TM=9.449E-01  e=1.134E-01  Mycobacterium tuberculosis H37Rv
  1t33-assembly1_B  TM=9.363E-01  e=1.346E-01  Salmonella enterica subsp. enterica serovar Typhimurium str. LT2

Mean predicted aligned error: 9.7 Å

Secondary structure (DSSP, 8-state):
-PPP--SSSGGGSHHHHHHHHHHHHHHHHHHHHHHHH-TT--HHHHHHHTT--HHHHHHH-SSHHHHHHHHHHHHHHTTS--

Foldseek 3Di:
DDDDDPPPDPPPPPVVVVLVLLLVLLLVLLLVCCVVPNLPDDSVSSCVSSVHDSVSSCVVPVDSVVSNVSNVVVVVVVVVPD